Protein AF-A0A540N7I5-F1 (afdb_monomer_lite)

Foldseek 3Di:
DPPPPQQKDKDKDWDKDWADPPGPPDPPPDPGDIDIDMDIDIGHPPDPDPDDPVVVVVVVVVVVVVVVVVVVVVVVVVVVVVVVVVVVVVVVVVVVCVVVVVVVVPPD

Sequence (108 aa):
MCEDDNEGFVGCFLIKKDGSKTGQGRRGYLQEGAWDAIHVIEMNMHLSIQEGHICNMGRMIEEMESKLRNSLDQALVALKNLLQLRTTAALEPLVLRTFVGWMLPWRY

Structure (mmCIF, N/CA/C/O backbone):
data_AF-A0A540N7I5-F1
#
_entry.id   AF-A0A540N7I5-F1
#
loop_
_atom_site.group_PDB
_atom_site.id
_atom_site.type_symbol
_atom_site.label_atom_id
_atom_site.label_alt_id
_atom_site.label_comp_id
_atom_site.label_asym_id
_atom_site.label_entity_id
_atom_site.label_seq_id
_atom_site.pdbx_PDB_ins_code
_atom_site.Cartn_x
_atom_site.Cartn_y
_atom_site.Cartn_z
_atom_site.occupancy
_atom_site.B_iso_or_equiv
_atom_site.auth_seq_id
_atom_site.auth_comp_id
_atom_site.auth_asym_id
_atom_site.auth_atom_id
_atom_site.pdbx_PDB_model_num
ATOM 1 N N . MET A 1 1 ? -21.734 -25.953 24.765 1.00 36.94 1 MET A N 1
ATOM 2 C CA . MET A 1 1 ? -20.546 -25.101 24.929 1.00 36.94 1 MET A CA 1
ATOM 3 C C . MET A 1 1 ? -19.813 -25.083 23.603 1.00 36.94 1 MET A C 1
ATOM 5 O O . MET A 1 1 ? -19.262 -26.111 23.238 1.00 36.94 1 MET A O 1
ATOM 9 N N . CYS A 1 2 ? -19.880 -23.978 22.866 1.00 43.00 2 CYS A N 1
ATOM 10 C CA . CYS A 1 2 ? -18.780 -23.602 21.982 1.00 43.00 2 CYS A CA 1
ATOM 11 C C . CYS A 1 2 ? -17.894 -22.700 22.842 1.00 43.00 2 CYS A C 1
ATOM 13 O O . CYS A 1 2 ? -18.425 -21.851 23.554 1.00 43.00 2 CYS A O 1
ATOM 15 N N . GLU A 1 3 ? -16.601 -22.982 22.887 1.00 46.78 3 GLU A N 1
ATOM 16 C CA . GLU A 1 3 ? -15.633 -22.235 23.689 1.00 46.78 3 GLU A CA 1
ATOM 17 C C . GLU A 1 3 ? -15.447 -20.848 23.051 1.00 46.78 3 GLU A C 1
ATOM 19 O O . GLU A 1 3 ? -14.815 -20.715 22.006 1.00 46.78 3 GLU A O 1
ATOM 24 N N . ASP A 1 4 ? -16.064 -19.830 23.656 1.00 53.00 4 ASP A N 1
ATOM 25 C CA . ASP A 1 4 ? -15.962 -18.405 23.303 1.00 53.00 4 ASP A CA 1
ATOM 26 C C . ASP A 1 4 ? -14.656 -17.782 23.852 1.00 53.00 4 ASP A C 1
ATOM 28 O O . ASP A 1 4 ? -14.644 -16.656 24.340 1.00 53.00 4 ASP A O 1
ATOM 32 N N . ASP A 1 5 ? -13.531 -18.496 23.770 1.00 56.62 5 ASP A N 1
ATOM 33 C CA . ASP A 1 5 ? -12.257 -18.036 24.352 1.00 56.62 5 ASP A CA 1
ATOM 34 C C . ASP A 1 5 ? -11.439 -17.137 23.398 1.00 56.62 5 ASP A C 1
ATOM 36 O O . ASP A 1 5 ? -10.305 -16.765 23.704 1.00 56.62 5 ASP A O 1
ATOM 40 N N . ASN A 1 6 ? -11.982 -16.758 22.233 1.00 61.53 6 ASN A N 1
ATOM 41 C CA . ASN A 1 6 ? -11.280 -15.899 21.275 1.00 61.53 6 ASN A CA 1
ATOM 42 C C . ASN A 1 6 ? -11.725 -14.433 21.401 1.00 61.53 6 ASN A C 1
ATOM 44 O O . ASN A 1 6 ? -12.442 -13.904 20.551 1.00 61.53 6 ASN A O 1
ATOM 48 N N . GLU A 1 7 ? -11.297 -13.771 22.477 1.00 73.69 7 GLU A N 1
ATOM 49 C CA . GLU A 1 7 ? -11.510 -12.338 22.707 1.00 73.69 7 GLU A CA 1
ATOM 50 C C . GLU A 1 7 ? -10.659 -11.497 21.730 1.00 73.69 7 GLU A C 1
ATOM 52 O O . GLU A 1 7 ? -9.673 -10.880 22.113 1.00 73.69 7 GLU A O 1
ATOM 57 N N . GLY A 1 8 ? -10.971 -11.477 20.436 1.00 76.12 8 GLY A N 1
ATOM 58 C CA . GLY A 1 8 ? -10.189 -10.744 19.435 1.00 76.12 8 GLY A CA 1
ATOM 59 C C . GLY A 1 8 ? -11.004 -10.323 18.218 1.00 76.12 8 GLY A C 1
ATOM 60 O O . GLY A 1 8 ? -12.112 -10.805 17.995 1.00 76.12 8 GLY A O 1
ATOM 61 N N . PHE A 1 9 ? -10.466 -9.401 17.417 1.00 84.25 9 PHE A N 1
ATOM 62 C CA . PHE A 1 9 ? -11.066 -8.998 16.144 1.00 84.25 9 PHE A CA 1
ATOM 63 C C . PHE A 1 9 ? -10.037 -8.991 15.016 1.00 84.25 9 PHE A C 1
ATOM 65 O O . PHE A 1 9 ? -8.861 -8.690 15.215 1.00 84.25 9 PHE A O 1
ATOM 72 N N . VAL A 1 10 ? -10.510 -9.281 13.807 1.00 88.25 10 VAL A N 1
ATOM 73 C CA . VAL A 1 10 ? -9.728 -9.177 12.574 1.00 88.25 10 VAL A CA 1
ATOM 74 C C . VAL A 1 10 ? -10.269 -8.010 11.761 1.00 88.25 10 VAL A C 1
ATOM 76 O O . VAL A 1 10 ? -11.481 -7.841 11.621 1.00 88.25 10 VAL A O 1
ATOM 79 N N . GLY A 1 11 ? -9.371 -7.195 11.226 1.00 87.50 11 GLY A N 1
ATOM 80 C CA . GLY A 1 11 ? -9.698 -6.050 10.392 1.00 87.50 11 GLY A CA 1
ATOM 81 C C . GLY A 1 11 ? -8.780 -5.953 9.183 1.00 87.50 11 GLY A C 1
ATOM 82 O O . GLY A 1 11 ? -7.696 -6.534 9.141 1.00 87.50 11 GLY A O 1
ATOM 83 N N . CYS A 1 12 ? -9.219 -5.190 8.186 1.00 93.75 12 CYS A N 1
ATOM 84 C CA . CYS A 1 12 ? -8.404 -4.866 7.029 1.00 93.75 12 CYS A CA 1
ATOM 85 C C . CYS A 1 12 ? -8.369 -3.355 6.802 1.00 93.75 12 CYS A C 1
ATOM 87 O O . CYS A 1 12 ? -9.406 -2.692 6.836 1.00 93.75 12 CYS A O 1
ATOM 89 N N . PHE A 1 13 ? -7.177 -2.823 6.540 1.00 93.44 13 PHE A N 1
ATOM 90 C CA . PHE A 1 13 ? -6.964 -1.434 6.162 1.00 93.44 13 PHE A CA 1
ATOM 91 C C . PHE A 1 13 ? -6.568 -1.367 4.693 1.00 93.44 13 PHE A C 1
ATOM 93 O O . PHE A 1 13 ? -5.565 -1.947 4.272 1.00 93.44 13 PHE A O 1
ATOM 100 N N . LEU A 1 14 ? -7.376 -0.647 3.919 1.00 94.94 14 LEU A N 1
ATOM 101 C CA . LEU A 1 14 ? -7.202 -0.475 2.484 1.00 94.94 14 LEU A CA 1
ATOM 102 C C . LEU A 1 14 ? -6.722 0.947 2.205 1.00 94.94 14 LEU A C 1
ATOM 104 O O . LEU A 1 14 ? -7.377 1.917 2.588 1.00 94.94 14 LEU A O 1
ATOM 108 N N . ILE A 1 15 ? -5.589 1.073 1.519 1.00 92.56 15 ILE A N 1
ATOM 109 C CA . ILE A 1 15 ? -5.016 2.357 1.115 1.00 92.56 15 ILE A CA 1
ATOM 110 C C . ILE A 1 15 ? -4.907 2.362 -0.404 1.00 92.56 15 ILE A C 1
ATOM 112 O O . ILE A 1 15 ? -4.156 1.580 -0.980 1.00 92.56 15 ILE A O 1
ATOM 116 N N . LYS A 1 16 ? -5.630 3.281 -1.046 1.00 91.00 16 LYS A N 1
ATOM 117 C CA . LYS A 1 16 ? -5.553 3.521 -2.488 1.00 91.00 16 LYS A CA 1
ATOM 118 C C . LYS A 1 16 ? -5.070 4.938 -2.749 1.00 91.00 16 LYS A C 1
ATOM 120 O O . LYS A 1 16 ? -5.688 5.903 -2.300 1.00 91.00 16 LYS A O 1
ATOM 125 N N . LYS A 1 17 ? -3.975 5.070 -3.493 1.00 87.00 17 LYS A N 1
ATOM 126 C CA . LYS A 1 17 ? -3.444 6.355 -3.947 1.00 87.00 17 LYS A CA 1
ATOM 127 C C . LYS A 1 17 ? -3.230 6.331 -5.450 1.00 87.00 17 LYS A C 1
ATOM 129 O O . LYS A 1 17 ? -2.338 5.654 -5.954 1.00 87.00 17 LYS A O 1
ATOM 134 N N . ASP A 1 18 ? -4.044 7.118 -6.142 1.00 83.25 18 ASP A N 1
ATOM 135 C CA . ASP A 1 18 ? -3.918 7.341 -7.575 1.00 83.25 18 ASP A CA 1
ATOM 136 C C . ASP A 1 18 ? -2.966 8.515 -7.854 1.00 83.25 18 ASP A C 1
ATOM 138 O O . ASP A 1 18 ? -3.095 9.598 -7.282 1.00 83.25 18 ASP A O 1
ATOM 142 N N . GLY A 1 19 ? -1.985 8.284 -8.718 1.00 76.00 19 GLY A N 1
ATOM 143 C CA . GLY A 1 19 ? -1.042 9.270 -9.241 1.00 76.00 19 GLY A CA 1
ATOM 144 C C . GLY A 1 19 ? -1.231 9.526 -10.738 1.00 76.00 19 GLY A C 1
ATOM 145 O O . GLY A 1 19 ? -0.311 10.038 -11.379 1.00 76.00 19 GLY A O 1
ATOM 146 N N . SER A 1 20 ? -2.378 9.152 -11.314 1.00 73.12 20 SER A N 1
ATOM 147 C CA . SER A 1 20 ? -2.735 9.434 -12.706 1.00 73.12 20 SER A CA 1
ATOM 148 C C . SER A 1 20 ? -2.828 10.939 -12.999 1.00 73.12 20 SER A C 1
ATOM 150 O O . SER A 1 20 ? -3.001 11.777 -12.108 1.00 73.12 20 SER A O 1
ATOM 152 N N . LYS A 1 21 ? -2.769 11.308 -14.289 1.00 69.12 21 LYS A N 1
ATOM 153 C CA . LYS A 1 21 ? -2.934 12.704 -14.743 1.00 69.12 21 LYS A CA 1
ATOM 154 C C . LYS A 1 21 ? -4.280 13.323 -14.340 1.00 69.12 21 LYS A C 1
ATOM 156 O O . LYS A 1 21 ? -4.386 14.548 -14.315 1.00 69.12 21 LYS A O 1
ATOM 161 N N . THR A 1 22 ? -5.279 12.502 -14.034 1.00 70.44 22 THR A N 1
ATOM 162 C CA . THR A 1 22 ? -6.637 12.905 -13.640 1.00 70.44 22 THR A CA 1
ATOM 163 C C . THR A 1 22 ? -6.921 12.695 -12.149 1.00 70.44 22 THR A C 1
ATOM 165 O O . THR A 1 22 ? -8.006 13.044 -11.690 1.00 70.44 22 THR A O 1
ATOM 168 N N . GLY A 1 23 ? -5.975 12.135 -11.387 1.00 64.31 23 GLY A N 1
ATOM 169 C CA . GLY A 1 23 ? -6.147 11.793 -9.976 1.00 64.31 23 GLY A CA 1
ATOM 170 C C . GLY A 1 23 ? -6.151 13.008 -9.037 1.00 64.31 23 GLY A C 1
ATOM 171 O O . GLY A 1 23 ? -5.470 14.014 -9.269 1.00 64.31 23 GLY A O 1
ATOM 172 N N . GLN A 1 24 ? -6.907 12.912 -7.939 1.00 58.28 24 GLN A N 1
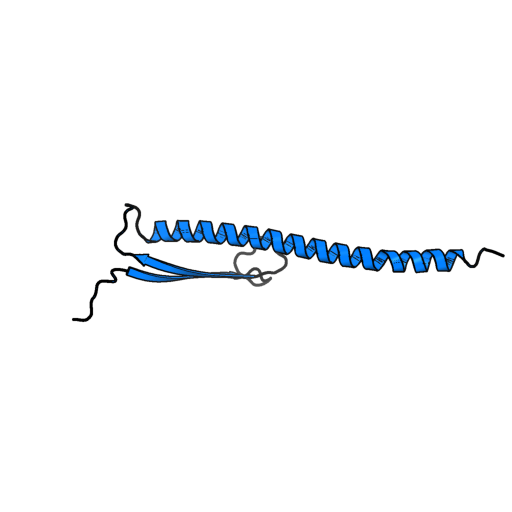ATOM 173 C CA . GLN A 1 24 ? -6.896 13.905 -6.860 1.00 58.28 24 GLN A CA 1
ATOM 174 C C . GLN A 1 24 ? -5.590 13.816 -6.042 1.00 58.28 24 GLN A C 1
ATOM 176 O O . GLN A 1 24 ? -5.152 12.729 -5.680 1.00 58.28 24 GLN A O 1
ATOM 181 N N . GLY A 1 25 ? -4.973 14.961 -5.712 1.00 57.41 25 GLY A N 1
ATOM 182 C CA . GLY A 1 25 ? -3.768 15.020 -4.856 1.00 57.41 25 GLY A CA 1
ATOM 183 C C . GLY A 1 25 ? -2.428 15.199 -5.585 1.00 57.41 25 GLY A C 1
ATOM 184 O O . GLY A 1 25 ? -1.364 14.935 -5.021 1.00 57.41 25 GLY A O 1
ATOM 185 N N . ARG A 1 26 ? -2.468 15.671 -6.834 1.00 54.62 26 ARG A N 1
ATOM 186 C CA . ARG A 1 26 ? -1.310 15.917 -7.703 1.00 54.62 26 ARG A CA 1
ATOM 187 C C . ARG A 1 26 ? -0.321 16.924 -7.081 1.00 54.62 26 ARG A C 1
ATOM 189 O O . ARG A 1 26 ? -0.493 18.133 -7.187 1.00 54.62 26 ARG A O 1
ATOM 196 N N . ARG A 1 27 ? 0.764 16.439 -6.467 1.00 56.75 27 ARG A N 1
ATOM 197 C CA . ARG A 1 27 ? 2.012 17.211 -6.316 1.00 56.75 27 ARG A CA 1
ATOM 198 C C . ARG A 1 27 ? 2.822 16.940 -7.579 1.00 56.75 27 ARG A C 1
ATOM 200 O O . ARG A 1 27 ? 3.176 15.790 -7.801 1.00 56.75 27 ARG A O 1
ATOM 207 N N . GLY A 1 28 ? 3.037 17.954 -8.419 1.00 56.78 28 GLY A N 1
ATOM 208 C CA . GLY A 1 28 ? 3.496 17.878 -9.821 1.00 56.78 28 GLY A CA 1
ATOM 209 C C . GLY A 1 28 ? 4.856 17.225 -10.136 1.00 56.78 28 GLY A C 1
ATOM 210 O O . GLY A 1 28 ? 5.471 17.594 -11.126 1.00 56.78 28 GLY A O 1
ATOM 211 N N . TYR A 1 29 ? 5.321 16.268 -9.333 1.00 55.41 29 TYR A N 1
ATOM 212 C CA . TYR A 1 29 ? 6.577 15.535 -9.496 1.00 55.41 29 TYR A CA 1
ATOM 213 C C . TYR A 1 29 ? 6.406 14.114 -10.070 1.00 55.41 29 TYR A C 1
ATOM 215 O O . TYR A 1 29 ? 7.392 13.521 -10.497 1.00 55.41 29 TYR A O 1
ATOM 223 N N . LEU A 1 30 ? 5.189 13.549 -10.099 1.00 60.75 30 LEU A N 1
ATOM 224 C CA . LEU A 1 30 ? 4.930 12.203 -10.636 1.00 60.75 30 LEU A CA 1
ATOM 225 C C . LEU A 1 30 ? 4.383 12.280 -12.072 1.00 60.75 30 LEU A C 1
ATOM 227 O O . LEU A 1 30 ? 3.411 12.998 -12.312 1.00 60.75 30 LEU A O 1
ATOM 231 N N . GLN A 1 31 ? 4.981 11.541 -13.018 1.00 67.62 31 GLN A N 1
ATOM 232 C CA . GLN A 1 31 ? 4.493 11.507 -14.407 1.00 67.62 31 GLN A CA 1
ATOM 233 C C . GLN A 1 31 ? 3.258 10.611 -14.589 1.00 67.62 31 GLN A C 1
ATOM 235 O O . GLN A 1 31 ? 2.415 10.960 -15.407 1.00 67.62 31 GLN A O 1
ATOM 240 N N . GLU A 1 32 ? 3.143 9.525 -13.812 1.00 78.12 32 GLU A N 1
ATOM 241 C CA . GLU A 1 32 ? 1.974 8.644 -13.620 1.00 78.12 32 GLU A CA 1
ATOM 242 C C . GLU A 1 32 ? 2.366 7.520 -12.631 1.00 78.12 32 GLU A C 1
ATOM 244 O O . GLU A 1 32 ? 3.546 7.179 -12.524 1.00 78.12 32 GLU A O 1
ATOM 249 N N . GLY A 1 33 ? 1.411 6.945 -11.893 1.00 79.75 33 GLY A N 1
ATOM 250 C CA . GLY A 1 33 ? 1.649 5.805 -10.993 1.00 79.75 33 GLY A CA 1
ATOM 251 C C . GLY A 1 33 ? 0.463 5.532 -10.066 1.00 79.75 33 GLY A C 1
ATOM 252 O O . GLY A 1 33 ? -0.390 6.396 -9.909 1.00 79.75 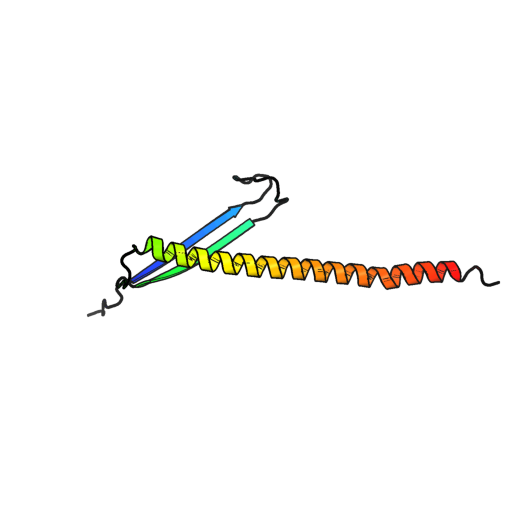33 GLY A O 1
ATOM 253 N N . ALA A 1 34 ? 0.397 4.353 -9.448 1.00 86.31 34 ALA A N 1
ATOM 254 C CA . ALA A 1 34 ? -0.632 4.007 -8.466 1.00 86.31 34 ALA A CA 1
ATOM 255 C C . ALA A 1 34 ? -0.018 3.223 -7.298 1.00 86.31 34 ALA A C 1
ATOM 257 O O . ALA A 1 34 ? 0.960 2.497 -7.480 1.00 86.31 34 ALA A O 1
ATOM 258 N N . TRP A 1 35 ? -0.590 3.382 -6.107 1.00 90.31 35 TRP A N 1
ATOM 259 C CA . TRP A 1 35 ? -0.243 2.619 -4.912 1.00 90.31 35 TRP A CA 1
ATOM 260 C C . TRP A 1 35 ? -1.514 2.044 -4.299 1.00 90.31 35 TRP A C 1
ATOM 262 O O . TRP A 1 35 ? -2.377 2.799 -3.849 1.00 90.31 35 TRP A O 1
ATOM 272 N N . ASP A 1 36 ? -1.604 0.720 -4.277 1.00 94.06 36 ASP A N 1
ATOM 273 C CA . ASP A 1 36 ? -2.667 -0.032 -3.621 1.00 94.06 36 ASP A CA 1
ATOM 274 C C . ASP A 1 36 ? -2.027 -0.889 -2.524 1.00 94.06 36 ASP A C 1
ATOM 276 O O . ASP A 1 36 ? -1.157 -1.711 -2.810 1.00 94.06 36 ASP A O 1
ATOM 280 N N . ALA A 1 37 ? -2.435 -0.681 -1.274 1.00 95.00 37 ALA A N 1
ATOM 281 C CA . ALA A 1 37 ? -1.954 -1.448 -0.132 1.00 95.00 37 ALA A CA 1
ATOM 282 C C . ALA A 1 37 ? -3.107 -1.991 0.709 1.00 95.00 37 ALA A C 1
ATOM 284 O O . ALA A 1 37 ? -4.133 -1.335 0.908 1.00 95.00 37 ALA A O 1
ATOM 285 N N . ILE A 1 38 ? -2.909 -3.216 1.186 1.00 95.62 38 ILE A N 1
ATOM 286 C CA . ILE A 1 38 ? -3.880 -4.005 1.935 1.00 95.62 38 ILE A CA 1
ATOM 287 C C . ILE A 1 38 ? -3.161 -4.515 3.180 1.00 95.62 38 ILE A C 1
ATOM 289 O O . ILE A 1 38 ? -2.219 -5.297 3.070 1.00 95.62 38 ILE A O 1
ATOM 293 N N . HIS A 1 39 ? -3.611 -4.083 4.354 1.00 94.88 39 HIS A N 1
ATOM 294 C CA . HIS A 1 39 ? -3.084 -4.541 5.640 1.00 94.88 39 HIS A CA 1
ATOM 295 C C . HIS A 1 39 ? -4.155 -5.363 6.334 1.00 94.88 39 HIS A C 1
ATOM 297 O O . HIS A 1 39 ? -5.188 -4.817 6.711 1.00 94.88 39 HIS A O 1
ATOM 303 N N . VAL A 1 40 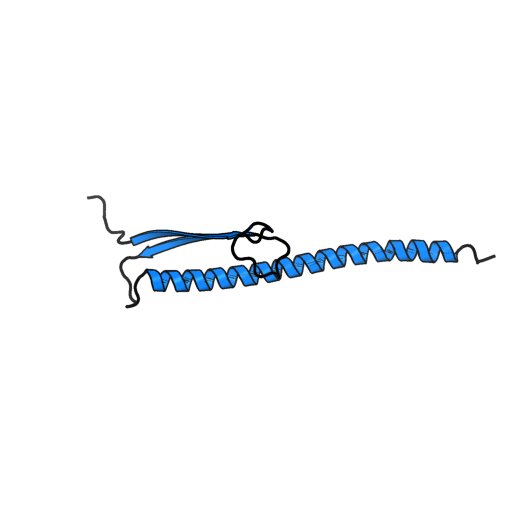? -3.938 -6.667 6.480 1.00 93.62 40 VAL A N 1
ATOM 304 C CA . VAL A 1 40 ? -4.818 -7.545 7.262 1.00 93.62 40 VAL A CA 1
ATOM 305 C C . VAL A 1 40 ? -4.216 -7.676 8.653 1.00 93.62 40 VAL A C 1
ATOM 307 O O . VAL A 1 40 ? -3.042 -8.019 8.780 1.00 93.62 40 VAL A O 1
ATOM 310 N N . ILE A 1 41 ? -4.999 -7.354 9.678 1.00 89.19 41 ILE A N 1
ATOM 311 C CA . ILE A 1 41 ? -4.543 -7.306 11.066 1.00 89.19 41 ILE A CA 1
ATOM 312 C C . ILE A 1 41 ? -5.505 -8.107 11.925 1.00 89.19 41 ILE A C 1
ATOM 314 O O . ILE A 1 41 ? -6.717 -7.930 11.845 1.00 89.19 41 ILE A O 1
ATOM 318 N N . GLU A 1 42 ? -4.940 -8.948 12.774 1.00 87.69 42 GLU A N 1
ATOM 319 C CA . GLU A 1 42 ? -5.634 -9.640 13.847 1.00 87.69 42 GLU A CA 1
ATOM 320 C C . GLU A 1 42 ? -5.176 -9.048 15.180 1.00 87.69 42 GLU A C 1
ATOM 322 O O . GLU A 1 42 ? -3.978 -8.875 15.412 1.00 87.69 42 GLU A O 1
ATOM 327 N N . MET A 1 43 ? -6.132 -8.699 16.037 1.00 82.12 43 MET A N 1
ATOM 328 C CA . MET A 1 43 ? -5.883 -8.090 17.338 1.00 82.12 43 MET A CA 1
ATOM 329 C C . MET A 1 43 ? -6.570 -8.897 18.430 1.00 82.12 43 MET A C 1
ATOM 331 O O . MET A 1 43 ? -7.748 -9.228 18.325 1.00 82.12 43 MET A O 1
ATOM 335 N N . ASN A 1 44 ? -5.848 -9.125 19.522 1.00 82.62 44 ASN A N 1
ATOM 336 C CA . ASN A 1 44 ? -6.412 -9.633 20.767 1.00 82.62 44 ASN A CA 1
ATOM 337 C C . ASN A 1 44 ? -6.999 -8.458 21.590 1.00 82.62 44 ASN A C 1
ATOM 339 O O . ASN A 1 44 ? -6.443 -7.354 21.579 1.00 82.62 44 ASN A O 1
ATOM 343 N N . MET A 1 45 ? -8.119 -8.672 22.286 1.00 71.75 45 MET A N 1
ATOM 344 C CA . MET A 1 45 ? -8.758 -7.717 23.201 1.00 71.75 45 MET A CA 1
ATOM 345 C C . MET A 1 45 ? -7.921 -7.470 24.454 1.00 71.75 45 MET A C 1
ATOM 347 O O . MET A 1 45 ? -7.981 -6.371 25.007 1.00 71.75 45 MET A O 1
ATOM 351 N N . HIS A 1 46 ? -7.104 -8.435 24.883 1.00 69.31 46 HIS A N 1
ATOM 352 C CA . HIS A 1 46 ? -6.232 -8.248 26.036 1.00 69.31 46 HIS A CA 1
ATOM 353 C C . HIS A 1 46 ? -4.995 -7.412 25.662 1.00 69.31 46 HIS A C 1
ATOM 355 O O . HIS A 1 46 ? -3.908 -7.930 25.389 1.00 69.31 46 HIS A O 1
ATOM 361 N N . LEU A 1 47 ? -5.142 -6.085 25.651 1.00 63.88 47 LEU A N 1
ATOM 362 C CA . LEU A 1 47 ? -4.014 -5.169 25.482 1.00 63.88 47 LEU A CA 1
ATOM 363 C C . LEU A 1 47 ? -3.215 -5.028 26.780 1.00 63.88 47 LEU A C 1
ATOM 365 O O . LEU A 1 47 ? -3.755 -4.708 27.833 1.00 63.88 47 LEU A O 1
ATOM 369 N N . SER A 1 48 ? -1.893 -5.161 26.678 1.00 60.16 48 SER A N 1
ATOM 370 C CA . SER A 1 48 ? -0.953 -4.812 27.751 1.00 60.16 48 SER A CA 1
ATOM 371 C C . SER A 1 48 ? -0.625 -3.312 27.817 1.00 60.16 48 SER A C 1
ATOM 373 O O . SER A 1 48 ? 0.018 -2.871 28.767 1.00 60.16 48 SER A O 1
ATOM 375 N N . ILE A 1 49 ? -1.036 -2.524 26.813 1.00 58.88 49 ILE A N 1
ATOM 376 C CA . ILE A 1 49 ? -0.626 -1.125 26.614 1.00 58.88 49 ILE A CA 1
ATOM 377 C C . ILE A 1 49 ? -1.853 -0.204 26.655 1.00 58.88 49 ILE A C 1
ATOM 379 O O . ILE A 1 49 ? -2.884 -0.498 26.058 1.00 58.88 49 ILE A O 1
ATOM 383 N N . GLN A 1 50 ? -1.714 0.933 27.342 1.00 59.34 50 GLN A N 1
ATOM 384 C CA . GLN A 1 50 ? -2.782 1.891 27.666 1.00 59.34 50 GLN A CA 1
ATOM 385 C C . GLN A 1 50 ? -3.266 2.751 26.477 1.00 59.34 50 GLN A C 1
ATOM 387 O O . GLN A 1 50 ? -4.277 3.441 26.585 1.00 59.34 50 GLN A O 1
ATOM 392 N N . GLU A 1 51 ? -2.558 2.736 25.344 1.00 64.06 51 GLU A N 1
ATOM 393 C CA . GLU A 1 51 ? -3.004 3.385 24.107 1.00 64.06 51 GLU A CA 1
ATOM 394 C C . GLU A 1 51 ? -3.993 2.480 23.366 1.00 64.06 51 GLU A C 1
ATOM 396 O O . GLU A 1 51 ? -3.737 1.292 23.165 1.00 64.06 51 GLU A O 1
ATOM 401 N N . GLY A 1 52 ? -5.132 3.044 22.953 1.00 78.69 52 GLY A N 1
ATOM 402 C CA . GLY A 1 52 ? -6.213 2.288 22.320 1.00 78.69 52 GLY A CA 1
ATOM 403 C C . GLY A 1 52 ? -5.777 1.517 21.067 1.00 78.69 52 GLY A C 1
ATOM 404 O O . GLY A 1 52 ? -4.846 1.918 20.363 1.00 78.69 52 GLY A O 1
ATOM 405 N N . HIS A 1 53 ? -6.498 0.432 20.754 1.00 82.06 53 HIS A N 1
ATOM 406 C CA . HIS A 1 53 ? -6.191 -0.489 19.646 1.00 82.06 53 HIS A CA 1
ATOM 407 C C . HIS A 1 53 ? -5.864 0.221 18.321 1.00 82.06 53 HIS A C 1
ATOM 409 O O . HIS A 1 53 ? -4.961 -0.207 17.610 1.00 82.06 53 HIS A O 1
ATOM 415 N N . ILE A 1 54 ? -6.545 1.328 18.000 1.00 86.69 54 ILE A N 1
ATOM 416 C CA . ILE A 1 54 ? -6.338 2.093 16.758 1.00 86.69 54 ILE A CA 1
ATOM 417 C C . ILE A 1 54 ? -4.931 2.693 16.676 1.00 86.69 54 ILE A C 1
ATOM 419 O O . ILE A 1 54 ? -4.299 2.598 15.628 1.00 86.69 54 ILE A O 1
ATOM 423 N N . CYS A 1 55 ? -4.415 3.278 17.758 1.00 88.06 55 CYS A N 1
ATOM 424 C CA . CYS A 1 55 ? -3.073 3.867 17.765 1.00 88.06 55 CYS A CA 1
ATOM 425 C C . CYS A 1 55 ? -1.995 2.789 17.602 1.00 88.06 55 CYS A C 1
ATOM 427 O O . CYS A 1 55 ? -1.034 2.976 16.854 1.00 88.06 55 CYS A O 1
ATOM 429 N N . ASN A 1 56 ? -2.185 1.637 18.253 1.00 86.12 56 ASN A N 1
ATOM 430 C CA . ASN A 1 56 ? -1.277 0.496 18.128 1.00 86.12 56 ASN A CA 1
ATOM 431 C C . ASN A 1 56 ? -1.279 -0.061 16.699 1.00 86.12 56 ASN A C 1
ATOM 433 O O . ASN A 1 56 ? -0.211 -0.220 16.111 1.00 86.12 56 ASN A O 1
ATOM 437 N N . MET A 1 57 ? -2.462 -0.252 16.105 1.00 89.19 57 MET A N 1
ATOM 438 C CA . MET A 1 57 ? -2.588 -0.655 14.700 1.00 89.19 57 MET A CA 1
ATOM 439 C C . MET A 1 57 ? -1.966 0.376 13.755 1.00 89.19 57 MET A C 1
ATOM 441 O O . MET A 1 57 ? -1.249 0.001 12.834 1.00 89.19 57 MET A O 1
ATOM 445 N N . GLY A 1 58 ? -2.187 1.670 13.997 1.00 90.56 58 GLY A N 1
ATOM 446 C CA . GLY A 1 58 ? -1.633 2.751 13.183 1.00 90.56 58 GLY A CA 1
ATOM 447 C C . GLY A 1 58 ? -0.107 2.718 13.125 1.00 90.56 58 GLY A C 1
ATOM 448 O O . GLY A 1 58 ? 0.453 2.757 12.033 1.00 90.56 58 GLY A O 1
ATOM 449 N N . ARG A 1 59 ? 0.563 2.550 14.273 1.00 91.25 59 ARG A N 1
ATOM 450 C CA . ARG A 1 59 ? 2.029 2.413 14.327 1.00 91.25 59 ARG A CA 1
ATOM 451 C C . ARG A 1 59 ? 2.529 1.161 13.611 1.00 91.25 59 ARG A C 1
ATOM 453 O O . ARG A 1 59 ? 3.506 1.239 12.872 1.00 91.25 59 ARG A O 1
ATOM 460 N N . MET A 1 60 ? 1.847 0.027 13.788 1.00 90.88 60 MET A N 1
ATOM 461 C CA . MET A 1 60 ? 2.190 -1.206 13.071 1.00 90.88 60 MET A CA 1
ATOM 462 C C . MET A 1 60 ? 2.083 -1.013 11.551 1.00 90.88 60 MET A C 1
ATOM 464 O O . MET A 1 60 ? 3.008 -1.365 10.821 1.00 90.88 60 MET A O 1
ATOM 468 N N . ILE A 1 61 ? 0.983 -0.423 11.070 1.00 93.88 61 ILE A N 1
ATOM 469 C CA . ILE A 1 61 ? 0.758 -0.149 9.642 1.00 93.88 61 ILE A CA 1
ATOM 470 C C . ILE A 1 61 ? 1.801 0.827 9.102 1.00 93.88 61 ILE A C 1
ATOM 472 O O . ILE A 1 61 ? 2.339 0.599 8.023 1.00 93.88 61 ILE A O 1
ATOM 476 N N . GLU A 1 62 ? 2.107 1.894 9.839 1.00 94.50 62 GLU A N 1
ATOM 477 C CA . GLU A 1 62 ? 3.102 2.889 9.439 1.00 94.50 62 GLU A CA 1
ATOM 478 C C . GLU A 1 62 ? 4.488 2.258 9.255 1.00 94.50 62 GLU A C 1
ATOM 480 O O . GLU A 1 62 ? 5.137 2.465 8.224 1.00 94.50 62 GLU A O 1
ATOM 485 N N . GLU A 1 63 ? 4.925 1.437 10.213 1.00 95.12 63 GLU A N 1
ATOM 486 C CA . GLU A 1 63 ? 6.209 0.746 10.124 1.00 95.12 63 GLU A CA 1
ATOM 487 C C . GLU A 1 63 ? 6.238 -0.246 8.948 1.00 95.12 63 GLU A C 1
ATOM 489 O O . GLU A 1 63 ? 7.225 -0.304 8.203 1.00 95.12 63 GLU A O 1
ATOM 494 N N . MET A 1 64 ? 5.151 -0.997 8.738 1.00 94.69 64 MET A N 1
ATOM 495 C CA . MET A 1 64 ? 5.022 -1.929 7.612 1.00 94.69 64 MET A CA 1
ATOM 496 C C . MET A 1 64 ? 5.044 -1.206 6.257 1.00 94.69 64 MET A C 1
ATOM 498 O O . MET A 1 64 ? 5.814 -1.582 5.373 1.00 94.69 64 MET A O 1
ATOM 502 N N . GLU A 1 65 ? 4.265 -0.135 6.096 1.00 94.62 65 GLU A N 1
ATOM 503 C CA . GLU A 1 65 ? 4.250 0.704 4.890 1.00 94.62 65 GLU A CA 1
ATOM 504 C C . GLU A 1 65 ? 5.628 1.294 4.585 1.00 94.62 65 GLU A C 1
ATOM 506 O O . GLU A 1 65 ? 6.059 1.301 3.431 1.00 94.62 65 GLU A O 1
ATOM 511 N N . SER A 1 66 ? 6.341 1.768 5.609 1.00 94.69 66 SER A N 1
ATOM 512 C CA . SER A 1 66 ? 7.683 2.333 5.450 1.00 94.69 66 SER A CA 1
ATOM 513 C C . SER A 1 66 ? 8.674 1.293 4.915 1.00 94.69 66 SER A C 1
ATOM 515 O O . SER A 1 66 ? 9.379 1.544 3.931 1.00 94.69 66 SER A O 1
ATOM 517 N N . LYS A 1 67 ? 8.673 0.080 5.487 1.00 96.25 67 LYS A N 1
ATOM 518 C CA . LYS A 1 67 ? 9.511 -1.036 5.014 1.00 96.25 67 LYS A CA 1
ATOM 519 C C . LYS A 1 67 ? 9.195 -1.412 3.564 1.00 96.25 67 LYS A C 1
ATOM 521 O O . LYS A 1 67 ? 10.120 -1.569 2.764 1.00 96.25 67 LYS A O 1
ATOM 526 N N . LEU A 1 68 ? 7.912 -1.505 3.207 1.00 94.88 68 LEU A N 1
ATOM 527 C CA . LEU A 1 68 ? 7.482 -1.834 1.844 1.00 94.88 68 LEU A CA 1
ATOM 528 C C . LEU A 1 68 ? 7.892 -0.760 0.830 1.00 94.88 68 LEU A C 1
ATOM 530 O O . LEU A 1 68 ? 8.400 -1.095 -0.240 1.00 94.88 68 LEU A O 1
ATOM 534 N N . ARG A 1 69 ? 7.740 0.525 1.172 1.00 93.75 69 ARG A N 1
ATOM 535 C CA . ARG A 1 69 ? 8.168 1.645 0.315 1.00 93.75 69 ARG A CA 1
ATOM 536 C C . ARG A 1 69 ? 9.662 1.597 0.030 1.00 93.75 69 ARG A C 1
ATOM 538 O O . ARG A 1 69 ? 10.057 1.702 -1.128 1.00 93.75 69 ARG A O 1
ATOM 545 N N . ASN A 1 70 ? 10.474 1.386 1.064 1.00 94.69 70 ASN A N 1
ATOM 546 C CA . ASN A 1 70 ? 11.928 1.321 0.923 1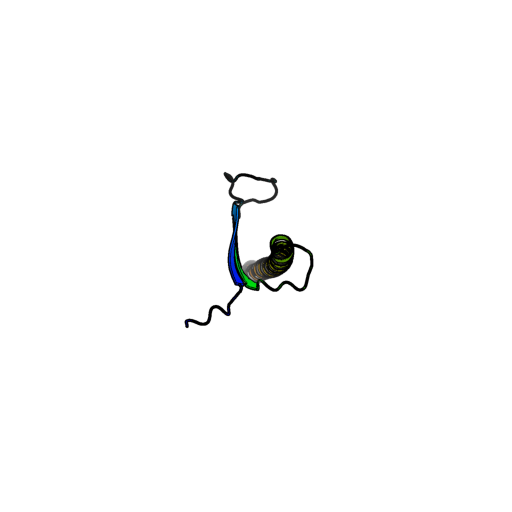.00 94.69 70 ASN A CA 1
ATOM 547 C C . ASN A 1 70 ? 12.369 0.110 0.090 1.00 94.69 70 ASN A C 1
ATOM 549 O O . ASN A 1 70 ? 13.236 0.236 -0.772 1.00 94.69 70 ASN A O 1
ATOM 553 N N . SER A 1 71 ? 11.755 -1.056 0.312 1.00 96.31 71 SER A N 1
ATOM 554 C CA . SER A 1 71 ? 12.054 -2.265 -0.463 1.00 96.31 71 SER A CA 1
ATOM 555 C C . SER A 1 71 ? 11.699 -2.096 -1.942 1.00 96.31 71 SER A C 1
ATOM 557 O O . SER A 1 71 ? 12.504 -2.432 -2.815 1.00 96.31 71 SER A O 1
ATOM 559 N N . LEU A 1 72 ? 10.527 -1.523 -2.235 1.00 94.19 72 LEU A N 1
ATOM 560 C CA . LEU A 1 72 ? 10.101 -1.297 -3.611 1.00 94.19 72 LEU A CA 1
ATOM 561 C C . LEU A 1 72 ? 10.979 -0.257 -4.317 1.00 94.19 72 LEU A C 1
ATOM 563 O O . LEU A 1 72 ? 11.335 -0.463 -5.476 1.00 94.19 72 LEU A O 1
ATOM 567 N N . ASP A 1 73 ? 11.365 0.824 -3.635 1.00 92.94 73 ASP A N 1
ATOM 568 C CA . ASP A 1 73 ? 12.259 1.839 -4.201 1.00 92.94 73 ASP A CA 1
ATOM 569 C C . ASP A 1 73 ? 13.609 1.233 -4.611 1.00 92.94 73 ASP A C 1
ATOM 571 O O . ASP A 1 73 ? 14.040 1.380 -5.758 1.00 92.94 73 ASP A O 1
ATOM 575 N N . GLN A 1 74 ? 14.217 0.434 -3.728 1.00 94.88 74 GLN A N 1
ATOM 576 C CA . GLN A 1 74 ? 15.459 -0.282 -4.032 1.00 94.88 74 GLN A CA 1
ATOM 577 C C . GLN A 1 74 ? 15.306 -1.213 -5.243 1.00 94.88 74 GLN A C 1
ATOM 579 O O . GLN A 1 74 ? 16.149 -1.194 -6.144 1.00 94.88 74 GLN A O 1
ATOM 584 N N . ALA A 1 75 ? 14.224 -1.994 -5.306 1.00 94.69 75 ALA A N 1
ATOM 585 C CA . ALA A 1 75 ? 13.964 -2.900 -6.424 1.00 94.69 75 ALA A CA 1
ATOM 586 C C . ALA A 1 75 ? 13.766 -2.148 -7.754 1.00 94.69 75 ALA A C 1
ATOM 588 O O . ALA A 1 75 ? 14.312 -2.547 -8.786 1.00 94.69 75 ALA A O 1
ATOM 589 N N . LEU A 1 76 ? 13.029 -1.033 -7.739 1.00 88.88 76 LEU A N 1
ATOM 590 C CA . LEU A 1 76 ? 12.791 -0.208 -8.925 1.00 88.88 76 LEU A CA 1
ATOM 591 C C . LEU A 1 76 ? 14.078 0.454 -9.428 1.00 88.88 76 LEU A C 1
ATOM 593 O O . LEU A 1 76 ? 14.317 0.489 -10.638 1.00 88.88 76 LEU A O 1
ATOM 597 N N . VAL A 1 77 ? 14.921 0.956 -8.524 1.00 93.31 77 VAL A N 1
ATOM 598 C CA . VAL A 1 77 ? 16.236 1.512 -8.876 1.00 93.31 77 VAL A CA 1
ATOM 599 C C . VAL A 1 77 ? 17.145 0.426 -9.453 1.00 93.31 77 VAL A C 1
ATOM 601 O O . VAL A 1 77 ? 17.767 0.639 -10.495 1.00 93.31 77 VAL A O 1
ATOM 604 N N . ALA A 1 78 ? 17.174 -0.763 -8.848 1.00 94.00 78 ALA A N 1
ATOM 605 C CA . ALA A 1 78 ? 17.956 -1.888 -9.354 1.00 94.00 78 ALA A CA 1
ATOM 606 C C . ALA A 1 78 ? 17.520 -2.307 -10.769 1.00 94.00 78 ALA A C 1
ATOM 608 O O . ALA A 1 78 ? 18.366 -2.478 -11.651 1.00 94.00 78 ALA A O 1
ATOM 609 N N . LEU A 1 79 ? 16.210 -2.405 -11.022 1.00 94.25 79 LEU A N 1
ATOM 610 C CA . LEU A 1 79 ? 15.682 -2.741 -12.346 1.00 94.25 79 LEU A CA 1
ATOM 611 C C . LEU A 1 79 ? 16.050 -1.683 -13.395 1.00 94.25 79 LEU A C 1
ATOM 613 O O . LEU A 1 79 ? 16.455 -2.033 -14.506 1.00 94.25 79 LEU A O 1
ATOM 617 N N . LYS A 1 80 ? 15.961 -0.393 -13.045 1.00 92.25 80 LYS A N 1
ATOM 618 C CA . LYS A 1 80 ? 16.415 0.701 -13.919 1.00 92.25 80 LYS A CA 1
ATOM 619 C C . LYS A 1 80 ? 17.894 0.547 -14.278 1.00 92.25 80 LYS A C 1
ATOM 621 O O . LYS A 1 80 ? 18.237 0.651 -15.453 1.00 92.25 80 LYS A O 1
ATOM 626 N N . ASN A 1 81 ? 18.749 0.241 -13.302 1.00 92.75 81 ASN A N 1
ATOM 627 C CA . ASN A 1 81 ? 20.182 0.043 -13.532 1.00 92.75 81 ASN A CA 1
ATOM 628 C C . ASN A 1 81 ? 20.462 -1.171 -14.434 1.00 92.75 81 ASN A C 1
ATOM 630 O O .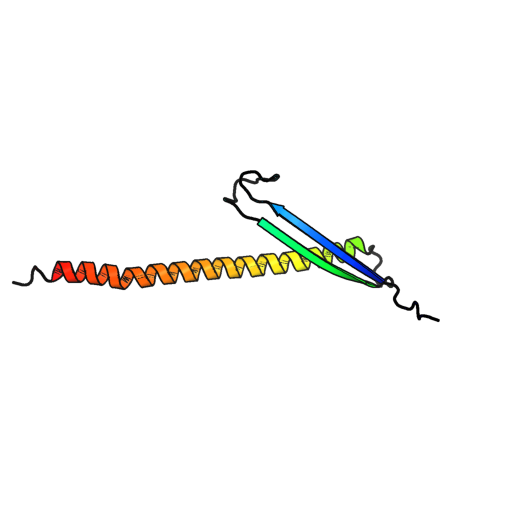 ASN A 1 81 ? 21.278 -1.077 -15.350 1.00 92.75 81 ASN A O 1
ATOM 634 N N . LEU A 1 82 ? 19.752 -2.287 -14.237 1.00 91.75 82 LEU A N 1
ATOM 635 C CA . LEU A 1 82 ? 19.868 -3.474 -15.094 1.00 91.75 82 LEU A CA 1
ATOM 636 C C . LEU A 1 82 ? 19.463 -3.188 -16.544 1.00 91.75 82 LEU A C 1
ATOM 638 O O . LEU A 1 82 ? 20.140 -3.626 -17.474 1.00 91.75 82 LEU A O 1
ATOM 642 N N . LEU A 1 83 ? 18.380 -2.434 -16.751 1.00 88.12 83 LEU A N 1
ATOM 643 C CA . LEU A 1 83 ? 17.960 -2.021 -18.090 1.00 88.12 83 LEU A CA 1
ATOM 644 C C . LEU A 1 83 ? 19.009 -1.125 -18.757 1.00 88.12 83 LEU A C 1
ATOM 646 O O . LEU A 1 83 ? 19.325 -1.354 -19.923 1.00 88.12 83 LEU A O 1
ATOM 650 N N . GLN A 1 84 ? 19.588 -0.176 -18.015 1.00 86.69 84 GLN A N 1
ATOM 651 C CA . GLN A 1 84 ? 20.672 0.684 -18.504 1.00 86.69 84 GLN A CA 1
ATOM 652 C C . GLN A 1 84 ? 21.896 -0.135 -18.939 1.00 86.69 84 GLN A C 1
ATOM 654 O O . GLN A 1 84 ? 22.397 0.053 -20.048 1.00 86.69 84 GLN A O 1
ATOM 659 N N . LEU A 1 85 ? 22.317 -1.104 -18.120 1.00 84.94 85 LEU A N 1
ATOM 660 C CA . LEU A 1 85 ? 23.402 -2.038 -18.445 1.00 84.94 85 LEU A CA 1
ATOM 661 C C . LEU A 1 85 ? 23.104 -2.859 -19.706 1.00 84.94 85 LEU A C 1
ATOM 663 O O . LEU A 1 85 ? 23.977 -3.028 -20.555 1.00 84.94 85 LEU A O 1
ATOM 667 N N . ARG A 1 86 ? 21.867 -3.348 -19.868 1.00 80.06 86 ARG A N 1
ATOM 668 C CA . ARG A 1 86 ? 21.461 -4.080 -21.078 1.00 80.06 86 ARG A CA 1
ATOM 669 C C . ARG A 1 86 ? 21.553 -3.199 -22.325 1.00 80.06 86 ARG A C 1
ATOM 671 O O . ARG A 1 86 ? 21.998 -3.673 -23.367 1.00 80.06 86 ARG A O 1
ATOM 678 N N . THR A 1 87 ? 21.129 -1.940 -22.237 1.00 75.81 87 THR A N 1
ATOM 679 C CA . THR A 1 87 ? 21.184 -1.009 -23.371 1.00 75.81 87 THR A CA 1
ATOM 680 C C . THR A 1 87 ? 22.608 -0.607 -23.739 1.00 75.81 87 THR A C 1
ATOM 682 O O . THR A 1 87 ? 22.930 -0.585 -24.924 1.00 75.81 87 THR A O 1
ATOM 685 N N . THR A 1 88 ? 23.483 -0.350 -22.763 1.00 72.94 88 THR A N 1
ATOM 686 C CA . THR A 1 88 ? 24.887 -0.004 -23.034 1.00 72.94 88 THR A CA 1
ATOM 687 C C . THR A 1 88 ? 25.660 -1.199 -23.589 1.00 72.94 88 THR A C 1
ATOM 689 O O . THR A 1 88 ? 26.326 -1.064 -24.611 1.00 72.94 88 THR A O 1
ATOM 692 N N . ALA A 1 89 ? 25.481 -2.395 -23.020 1.00 71.94 89 ALA A N 1
ATOM 693 C CA . ALA A 1 89 ? 26.101 -3.620 -23.530 1.00 71.94 89 ALA A CA 1
ATOM 694 C C . ALA A 1 89 ? 25.653 -3.978 -24.961 1.00 71.94 89 ALA A C 1
ATOM 696 O O . ALA A 1 89 ? 26.422 -4.571 -25.715 1.00 71.94 89 ALA A O 1
ATOM 697 N N . ALA A 1 90 ? 24.428 -3.617 -25.358 1.00 68.88 90 ALA A N 1
ATOM 698 C CA . ALA A 1 90 ? 23.946 -3.804 -26.727 1.00 68.88 90 ALA A CA 1
ATOM 699 C C . ALA A 1 90 ? 24.524 -2.778 -27.724 1.00 68.88 90 ALA A C 1
ATOM 701 O O . ALA A 1 90 ? 24.650 -3.087 -28.910 1.00 68.88 90 ALA A O 1
ATOM 702 N N . LEU A 1 91 ? 24.885 -1.575 -27.263 1.00 60.72 91 LEU A N 1
ATOM 703 C CA . LEU A 1 91 ? 25.451 -0.511 -28.100 1.00 60.72 91 LEU A CA 1
ATOM 704 C C . LEU A 1 91 ? 26.933 -0.741 -28.424 1.00 60.72 91 LEU A C 1
ATOM 706 O O . LEU A 1 91 ? 27.341 -0.489 -29.556 1.00 60.72 91 LEU A O 1
ATOM 710 N N . GLU A 1 92 ? 27.713 -1.286 -27.489 1.00 61.31 92 GLU A N 1
ATOM 711 C CA . GLU A 1 92 ? 29.153 -1.547 -27.656 1.00 61.31 92 GLU A CA 1
ATOM 712 C C . GLU A 1 92 ? 29.510 -2.337 -28.942 1.00 61.31 92 GLU A C 1
ATOM 714 O O . GLU A 1 92 ? 30.261 -1.820 -29.773 1.00 61.31 92 GLU A O 1
ATOM 719 N N . PRO A 1 93 ? 28.954 -3.538 -29.217 1.00 60.66 93 PRO A N 1
ATOM 720 C CA . PRO A 1 93 ? 29.281 -4.289 -30.433 1.00 60.66 93 PRO A CA 1
ATOM 721 C C . PRO A 1 93 ? 28.729 -3.650 -31.717 1.00 60.66 93 PRO A C 1
ATOM 723 O O . PRO A 1 93 ? 29.271 -3.891 -32.797 1.00 60.66 93 PRO A O 1
ATOM 726 N N . LEU A 1 94 ? 27.667 -2.844 -31.629 1.00 60.25 94 LEU A N 1
ATOM 727 C CA . LEU A 1 94 ? 27.076 -2.125 -32.764 1.00 60.25 94 LEU A CA 1
ATOM 728 C C . LEU A 1 94 ? 27.949 -0.933 -33.173 1.00 60.25 94 LEU A C 1
ATOM 730 O O . LEU A 1 94 ? 28.261 -0.776 -34.355 1.00 60.25 94 LEU A O 1
ATOM 734 N N . VAL A 1 95 ? 28.421 -0.148 -32.204 1.00 62.44 95 VAL A N 1
ATOM 735 C CA . VAL A 1 95 ? 29.361 0.954 -32.439 1.00 62.44 95 VAL A CA 1
ATOM 736 C C . VAL A 1 95 ? 30.695 0.413 -32.949 1.00 62.44 95 VAL A C 1
ATOM 738 O O . VAL A 1 95 ? 31.185 0.919 -33.956 1.00 62.44 95 VAL A O 1
ATOM 741 N N . LEU A 1 96 ? 31.238 -0.661 -32.357 1.00 59.88 96 LEU A N 1
ATOM 742 C CA . LEU A 1 96 ? 32.503 -1.255 -32.810 1.00 59.88 96 LEU A CA 1
ATOM 743 C C . LEU A 1 96 ? 32.416 -1.807 -34.241 1.00 59.88 96 LEU A C 1
ATOM 745 O O . LEU A 1 96 ? 33.319 -1.581 -35.043 1.00 59.88 96 LEU A O 1
ATOM 749 N N . ARG A 1 97 ? 31.323 -2.500 -34.596 1.00 58.66 97 ARG A N 1
ATOM 750 C CA . ARG A 1 97 ? 31.103 -3.005 -35.967 1.00 58.66 97 ARG A CA 1
ATOM 751 C C . ARG A 1 97 ? 30.990 -1.877 -36.982 1.00 58.66 97 ARG A C 1
ATOM 753 O O . ARG A 1 97 ? 31.522 -1.997 -38.083 1.00 58.66 97 ARG A O 1
ATOM 760 N N . THR A 1 98 ? 30.331 -0.787 -36.605 1.00 59.56 98 THR A N 1
ATOM 761 C CA . THR A 1 98 ? 30.202 0.386 -37.470 1.00 59.56 98 THR A CA 1
ATOM 762 C C . THR A 1 98 ? 31.557 1.087 -37.604 1.00 59.56 98 THR A C 1
ATOM 764 O O . THR A 1 98 ? 32.034 1.274 -38.711 1.00 59.56 98 THR A O 1
ATOM 767 N N . PHE A 1 99 ? 32.271 1.368 -36.513 1.00 58.12 99 PHE A 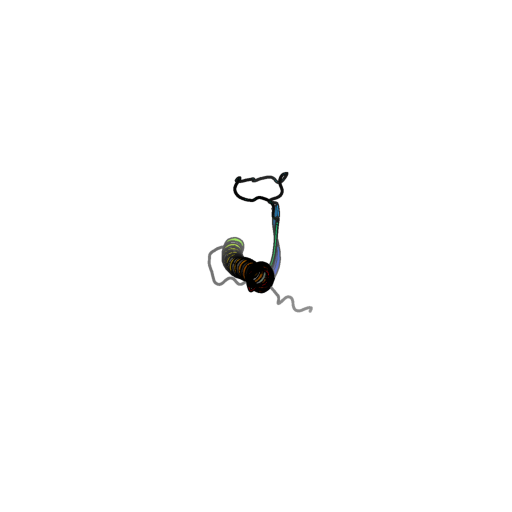N 1
ATOM 768 C CA . PHE A 1 99 ? 33.584 2.023 -36.574 1.00 58.12 99 PHE A CA 1
ATOM 769 C C . PHE A 1 99 ? 34.652 1.208 -37.321 1.00 58.12 99 PHE A C 1
ATOM 771 O O . PHE A 1 99 ? 35.354 1.755 -38.170 1.00 58.12 99 PHE A O 1
ATOM 778 N N . VAL A 1 100 ? 34.772 -0.097 -37.056 1.00 60.34 100 VAL A N 1
ATOM 779 C CA . VAL A 1 100 ? 35.758 -0.960 -37.735 1.00 60.34 100 VAL A CA 1
ATOM 780 C C . VAL A 1 100 ? 35.386 -1.169 -39.208 1.00 60.34 100 VAL A C 1
ATOM 782 O O . VAL A 1 100 ? 36.266 -1.150 -40.068 1.00 60.34 100 VAL A O 1
ATOM 785 N N . GLY A 1 101 ? 34.092 -1.284 -39.528 1.00 59.09 101 GLY A N 1
ATOM 786 C CA . GLY A 1 101 ? 33.606 -1.404 -40.907 1.00 59.09 101 GLY A CA 1
ATOM 787 C C . GLY A 1 101 ? 33.927 -0.190 -41.788 1.00 59.09 101 GLY A C 1
ATOM 788 O O . GLY A 1 101 ? 34.220 -0.359 -42.968 1.00 59.09 101 GLY A O 1
ATOM 789 N N . TRP A 1 102 ? 33.948 1.019 -41.217 1.00 56.97 102 TRP A N 1
ATOM 790 C CA . TRP A 1 102 ? 34.328 2.255 -41.919 1.00 56.97 102 TRP A CA 1
ATOM 791 C C . TRP A 1 102 ? 35.844 2.492 -41.998 1.00 56.97 102 TRP A C 1
ATOM 793 O O . TRP A 1 102 ? 36.285 3.306 -42.806 1.00 56.97 102 TRP A O 1
ATOM 803 N N . MET A 1 103 ? 36.650 1.794 -41.192 1.00 55.91 103 MET A N 1
ATOM 804 C CA . MET A 1 103 ? 38.116 1.931 -41.170 1.00 55.91 103 MET A CA 1
ATOM 805 C C . MET A 1 103 ? 38.823 0.946 -42.122 1.00 55.91 103 MET A C 1
ATOM 807 O O . MET A 1 103 ? 39.953 1.180 -42.543 1.00 55.91 103 MET A O 1
ATOM 811 N N . LEU A 1 104 ? 38.144 -0.139 -42.506 1.00 58.97 104 LEU A N 1
ATOM 812 C CA . LEU A 1 104 ? 38.616 -1.128 -43.483 1.00 58.97 104 LEU A CA 1
ATOM 813 C C . LEU A 1 104 ? 38.686 -0.676 -44.968 1.00 58.97 104 LEU A C 1
ATOM 815 O O . LEU A 1 104 ? 39.482 -1.280 -45.684 1.00 58.97 104 LEU A O 1
ATOM 819 N N . PRO A 1 105 ? 37.971 0.356 -45.476 1.00 55.72 105 PRO A N 1
ATOM 820 C CA . PRO A 1 105 ? 38.103 0.805 -46.870 1.00 55.72 105 PRO A CA 1
ATOM 821 C C . PRO A 1 105 ? 39.376 1.619 -47.161 1.00 55.72 105 PRO A C 1
ATOM 823 O O . PRO A 1 105 ? 39.661 1.884 -48.322 1.00 55.72 105 PRO A O 1
ATOM 826 N N . TRP A 1 106 ? 40.133 2.033 -46.137 1.00 49.34 106 TRP A N 1
ATOM 827 C CA . TRP A 1 106 ? 41.291 2.936 -46.271 1.00 49.34 106 TRP A CA 1
ATOM 828 C C . TRP A 1 106 ? 42.652 2.232 -46.137 1.00 49.34 106 TRP A C 1
ATOM 830 O O . TRP A 1 106 ? 43.679 2.881 -45.954 1.00 49.34 106 TRP A O 1
ATOM 840 N N . ARG A 1 107 ? 42.678 0.896 -46.216 1.00 51.56 107 ARG A N 1
ATOM 841 C CA . ARG A 1 107 ? 43.909 0.097 -46.330 1.00 51.56 107 ARG A CA 1
ATOM 842 C C . ARG A 1 107 ? 44.067 -0.434 -47.758 1.00 51.56 107 ARG A C 1
ATOM 844 O O . ARG A 1 107 ? 43.976 -1.636 -47.974 1.00 51.56 107 ARG A O 1
ATOM 851 N N . TYR A 1 108 ? 44.293 0.471 -48.702 1.00 49.38 108 TYR A N 1
ATOM 852 C CA . TYR A 1 108 ? 44.954 0.206 -49.982 1.00 49.38 108 TYR A CA 1
ATOM 853 C C . TYR A 1 108 ? 45.796 1.421 -50.350 1.00 49.38 108 TYR A C 1
ATOM 855 O O . TYR A 1 108 ? 45.297 2.550 -50.145 1.00 49.38 108 TYR A O 1
#

Secondary structure (DSSP, 8-state):
-------EEEEEEEEEEE-STT-TT--TT-SS-EEEEEEEEEEES--SSSS-HHHHHHHHHHHHHHHHHHHHHHHHHHHHHHHHHHHHHHHHHHHHHHHHHHHGGG--

Radius of gyration: 27.08 Å; chains: 1; bounding box: 66×43×78 Å

Organism: Malus baccata (NCBI:txid106549)

pLDDT: mean 76.67, std 16.13, range [36.94, 96.31]

InterPro domains:
  IPR001698 F-actin-capping protein subunit beta [PF01115] (44-77)
  IPR001698 F-actin-capping protein subunit beta [PTHR10619] (4-44)
  IPR037282 F-actin-capping protein subunit alpha/beta [SSF90096] (4-78)
  IPR042276 F-actin-capping protein subunit alpha/beta, domain 2 [G3DSA:3.90.1150.210] (1-46)
  IPR042276 F-actin-capping protein subunit alpha/beta, domain 2 [G3DSA:3.90.1150.210] (47-93)